Protein AF-A0A7D4AT23-F1 (afdb_monomer)

pLDDT: mean 82.02, std 18.23, range [39.38, 97.44]

Foldseek 3Di:
DPPVPVVVVVVVVVVQQPQWDWDWDWDQDPVRDIDIDIDTHHDDPVVVVVVVVVVVVVVVVVVVVVVVVVVVVVVVVVVVVVVVVVVVVVVVVVVVVVVVVVVVVVVVVVVVVVVVVVVVVVVVVVVVVD

Secondary structure (DSSP, 8-state):
--SHHHHHHHHHHHTTSTTPEEEEEEEE-TTS-EEEEEEEEPPPHHHHHHHHHHHHHHHHHHHHHHHHHHHHHHHHHHHHHHHHHHHHHHHHHHHHHHHHHHHHHHHHHHHHHHHHHHHHHHHHHHHTT-

Radius of gyration: 45.27 Å; Cα contacts (8 Å, |Δi|>4): 38; chains: 1; bounding box: 80×21×140 Å

Mean predicted aligned error: 15.0 Å

Solvent-accessible surface area (backbone atoms only — not comparable to full-atom values): 7481 Å² total; per-residue (Å²): 140,77,70,68,63,63,56,56,56,56,56,59,64,66,62,70,62,78,61,48,50,72,52,76,50,76,48,72,46,99,87,72,51,71,49,76,49,76,46,78,42,72,67,53,69,67,63,53,48,56,51,50,52,56,48,50,54,53,50,50,54,51,50,52,55,49,49,56,54,49,53,54,49,50,55,51,51,53,53,50,52,52,53,50,52,52,52,51,52,54,50,50,55,53,49,52,53,52,49,55,56,48,52,52,53,48,53,54,48,53,54,49,52,51,50,52,54,50,51,60,49,52,56,51,56,55,62,74,73,110

Sequence (130 aa):
MKHSLNTLLVAAVALSFTACSTETTKTTSADGTTTTTTEVIPPSADAVGSKLDAAANKLNAAGEKIGEKLDEAGTKLDAAAARAQVKAKEAGARIDAKLNASDQRVDDRDHTAAGLAREKRANRQEAAKK

Structure (mmCIF, N/CA/C/O backbone):
data_AF-A0A7D4AT23-F1
#
_entry.id   AF-A0A7D4AT23-F1
#
loop_
_atom_site.group_PDB
_atom_site.id
_atom_site.type_symbol
_atom_site.label_atom_id
_atom_site.label_alt_id
_atom_site.label_comp_id
_atom_site.label_asym_id
_atom_site.label_entity_id
_atom_site.label_seq_id
_atom_site.pdbx_PDB_ins_code
_atom_site.Cartn_x
_atom_site.Cartn_y
_atom_site.Cartn_z
_atom_site.occupancy
_atom_site.B_iso_or_equiv
_atom_site.auth_seq_id
_atom_site.auth_comp_id
_atom_site.auth_asym_id
_atom_site.auth_atom_id
_atom_site.pdbx_PDB_model_num
ATOM 1 N N . MET A 1 1 ? 4.181 9.459 23.081 1.00 44.84 1 MET A N 1
ATOM 2 C CA . MET A 1 1 ? 2.760 9.037 23.098 1.00 44.84 1 MET A CA 1
ATOM 3 C C . MET A 1 1 ? 2.496 7.979 24.183 1.00 44.84 1 MET A C 1
ATOM 5 O O . MET A 1 1 ? 1.936 6.936 23.893 1.00 44.84 1 MET A O 1
ATOM 9 N N . LYS A 1 2 ? 2.925 8.206 25.435 1.00 43.59 2 LYS A N 1
ATOM 10 C CA . LYS A 1 2 ? 2.725 7.252 26.553 1.00 43.59 2 LYS A CA 1
ATOM 11 C C . LYS A 1 2 ? 1.840 7.808 27.676 1.00 43.59 2 LYS A C 1
ATOM 13 O O . LYS A 1 2 ? 1.500 7.090 28.602 1.00 43.59 2 LYS A O 1
ATOM 18 N N . HIS A 1 3 ? 1.445 9.076 27.574 1.00 40.09 3 HIS A N 1
ATOM 19 C CA . HIS A 1 3 ? 0.646 9.755 28.594 1.00 40.09 3 HIS A CA 1
ATOM 20 C C . HIS A 1 3 ? -0.864 9.688 28.337 1.00 40.09 3 HIS A C 1
ATOM 22 O O . HIS A 1 3 ? -1.626 10.021 29.227 1.00 40.09 3 HIS A O 1
ATOM 28 N N . SER A 1 4 ? -1.315 9.229 27.166 1.00 46.53 4 SER A N 1
ATOM 29 C CA . SER A 1 4 ? -2.742 9.210 26.816 1.00 46.53 4 SER A CA 1
ATOM 30 C C . SER A 1 4 ? -3.505 7.980 27.325 1.00 46.53 4 SER A C 1
ATOM 32 O O . SER A 1 4 ? -4.709 8.074 27.536 1.00 46.53 4 SER A O 1
ATOM 34 N N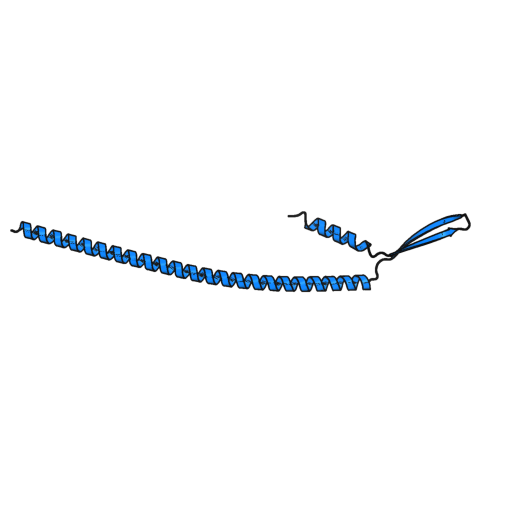 . LEU A 1 5 ? -2.838 6.841 27.558 1.00 47.81 5 LEU A N 1
ATOM 35 C CA . LEU A 1 5 ? -3.506 5.621 28.042 1.00 47.81 5 LEU A CA 1
ATOM 36 C C . LEU A 1 5 ? -3.783 5.657 29.551 1.00 47.81 5 LEU A C 1
ATOM 38 O O . LEU A 1 5 ? -4.856 5.253 29.992 1.00 47.81 5 LEU A O 1
ATOM 42 N N . ASN A 1 6 ? -2.846 6.187 30.341 1.00 41.84 6 ASN A N 1
ATOM 43 C CA . ASN A 1 6 ? -2.977 6.203 31.800 1.00 41.84 6 ASN A CA 1
ATOM 44 C C . ASN A 1 6 ? -4.066 7.178 32.268 1.00 41.84 6 ASN A C 1
ATOM 46 O O . ASN A 1 6 ? -4.744 6.914 33.256 1.00 41.84 6 ASN A O 1
ATOM 50 N N . THR A 1 7 ? -4.287 8.274 31.540 1.00 43.78 7 THR A N 1
ATOM 51 C CA . THR A 1 7 ? -5.343 9.242 31.865 1.00 43.78 7 THR A CA 1
ATOM 52 C C . THR A 1 7 ? -6.741 8.707 31.534 1.00 43.78 7 THR A C 1
ATOM 54 O O . THR A 1 7 ? -7.695 9.022 32.241 1.00 43.78 7 THR A O 1
ATOM 57 N N . LEU A 1 8 ? -6.873 7.847 30.515 1.00 41.56 8 LEU A N 1
ATOM 58 C CA . LEU A 1 8 ? -8.150 7.222 30.146 1.00 41.56 8 LEU A CA 1
ATOM 59 C C . LEU A 1 8 ? -8.617 6.204 31.204 1.00 41.56 8 LEU A C 1
ATOM 61 O O . LEU A 1 8 ? -9.805 6.113 31.503 1.00 41.56 8 LEU A O 1
ATOM 65 N N . LEU A 1 9 ? -7.676 5.467 31.801 1.00 48.19 9 LEU A N 1
ATOM 66 C CA . LEU A 1 9 ? -7.972 4.406 32.770 1.00 48.19 9 LEU A CA 1
ATOM 67 C C . LEU A 1 9 ? -8.383 4.971 34.144 1.00 48.19 9 LEU A C 1
ATOM 69 O O . LEU A 1 9 ? -9.262 4.419 34.799 1.00 48.19 9 LEU A O 1
ATOM 73 N N . VAL A 1 10 ? -7.837 6.128 34.538 1.00 45.62 10 VAL A N 1
ATOM 74 C CA . VAL A 1 10 ? -8.229 6.830 35.778 1.00 45.62 10 VAL A CA 1
ATOM 75 C C . VAL A 1 10 ? -9.631 7.448 35.667 1.00 45.62 10 VAL A C 1
ATOM 77 O O . VAL A 1 10 ? -10.380 7.448 36.642 1.00 45.62 10 VAL A O 1
ATOM 80 N N . ALA A 1 11 ? -10.040 7.900 34.476 1.00 39.38 11 ALA A N 1
ATOM 81 C CA . ALA A 1 11 ? -11.392 8.420 34.255 1.00 39.38 11 ALA A CA 1
ATOM 82 C C . ALA A 1 11 ? -12.479 7.325 34.313 1.00 39.38 11 ALA A C 1
ATOM 84 O O . ALA A 1 11 ? -13.604 7.599 34.728 1.00 39.38 11 ALA A O 1
ATOM 85 N N . ALA A 1 12 ? -12.149 6.079 33.954 1.00 43.16 12 ALA A N 1
ATOM 86 C CA . ALA A 1 12 ? -13.093 4.960 33.998 1.00 43.16 12 ALA A CA 1
ATOM 87 C C . ALA A 1 12 ? -13.455 4.530 35.434 1.00 43.16 12 ALA A C 1
ATOM 89 O O . ALA A 1 12 ? -14.593 4.140 35.683 1.00 43.16 12 ALA A O 1
ATOM 90 N N . VAL A 1 13 ? -12.524 4.653 36.389 1.00 46.59 13 VAL A N 1
ATOM 91 C CA . VAL A 1 13 ? -12.753 4.287 37.803 1.00 46.59 13 VAL A CA 1
ATOM 92 C C . VAL A 1 13 ? -13.532 5.374 38.561 1.00 46.59 13 VAL A C 1
ATOM 94 O O . VAL A 1 13 ? -14.257 5.077 39.505 1.00 46.59 13 VAL A O 1
ATOM 97 N N . ALA A 1 14 ? -13.459 6.637 38.132 1.00 41.53 14 ALA A N 1
ATOM 98 C CA . ALA A 1 14 ? -14.219 7.725 38.757 1.00 41.53 14 ALA A CA 1
ATOM 99 C C . ALA A 1 14 ? -15.721 7.714 38.394 1.00 41.53 14 ALA A C 1
ATOM 101 O O . ALA A 1 14 ? -16.538 8.240 39.147 1.00 41.53 14 ALA A O 1
ATOM 102 N N . LEU A 1 15 ? -16.106 7.089 37.273 1.00 46.91 15 LEU A N 1
ATOM 103 C CA . LEU A 1 15 ? -17.500 7.010 36.807 1.00 46.91 15 LEU A CA 1
ATOM 104 C C . LEU A 1 15 ? -18.316 5.880 37.459 1.00 46.91 15 LEU A C 1
ATOM 106 O O . LEU A 1 15 ? -19.539 5.857 37.316 1.00 46.91 15 LEU A O 1
ATOM 110 N N . SER A 1 16 ? -17.685 4.946 38.182 1.00 49.56 16 SER A N 1
ATOM 111 C CA . SER A 1 16 ? -18.397 3.818 38.803 1.00 49.56 16 SER A CA 1
ATOM 112 C C . SER A 1 16 ? -19.114 4.169 40.110 1.00 49.56 16 SER A C 1
ATOM 114 O O . SER A 1 16 ? -19.946 3.387 40.560 1.00 49.56 16 SER A O 1
ATOM 116 N N . PHE A 1 17 ? -18.856 5.340 40.705 1.00 47.34 17 PHE A N 1
ATOM 117 C CA . PHE A 1 17 ? -19.483 5.751 41.971 1.00 47.34 17 PHE A CA 1
ATOM 118 C C . PHE A 1 17 ? -20.707 6.669 41.807 1.00 47.34 17 PHE A C 1
ATOM 120 O O . PHE A 1 17 ? -21.438 6.885 42.768 1.00 47.34 17 PHE A O 1
ATOM 127 N N . THR A 1 18 ? -20.998 7.166 40.600 1.00 50.81 18 THR A N 1
ATOM 128 C CA . THR A 1 18 ? -22.143 8.072 40.348 1.00 50.81 18 THR A CA 1
ATOM 129 C C . THR A 1 18 ? -23.504 7.357 40.321 1.00 50.81 18 THR A C 1
ATOM 131 O O . THR A 1 18 ? -24.536 8.003 40.192 1.00 50.81 18 THR A O 1
ATOM 134 N N . ALA A 1 19 ? -23.537 6.027 40.446 1.00 53.97 19 ALA A N 1
ATOM 135 C CA . ALA A 1 19 ? -24.784 5.259 40.509 1.00 53.97 19 ALA A CA 1
ATOM 136 C C . ALA A 1 19 ? -25.191 4.857 41.937 1.00 53.97 19 ALA A C 1
ATOM 138 O O . ALA A 1 19 ? -26.231 4.220 42.100 1.00 53.97 19 ALA A O 1
ATOM 139 N N . CYS A 1 20 ? -24.395 5.200 42.957 1.00 53.84 20 CYS A N 1
ATOM 140 C CA . CYS A 1 20 ? -24.789 4.954 44.337 1.00 53.84 20 CYS A CA 1
ATOM 141 C C . CYS A 1 20 ? -25.904 5.918 44.738 1.00 53.84 20 CYS A C 1
ATOM 143 O O . CYS A 1 20 ? -25.741 7.136 44.663 1.00 53.84 20 CYS A O 1
ATOM 145 N N . SER A 1 21 ? -27.026 5.362 45.182 1.00 60.12 21 SER A N 1
ATOM 146 C CA . SER A 1 21 ? -28.072 6.150 45.830 1.00 60.12 21 SER A CA 1
ATOM 147 C C . SER A 1 21 ? -27.703 6.271 47.303 1.00 60.12 21 SER A C 1
ATOM 149 O O . SER A 1 21 ? -27.337 5.274 47.923 1.00 60.12 21 SER A O 1
ATOM 151 N N . THR A 1 22 ? -27.743 7.478 47.860 1.00 64.56 22 THR A N 1
ATOM 152 C CA . THR A 1 22 ? -27.509 7.690 49.294 1.00 64.56 22 THR A CA 1
ATOM 153 C C . THR A 1 22 ? -28.821 7.929 50.004 1.00 64.56 22 THR A C 1
ATOM 155 O O . THR A 1 22 ? -29.476 8.944 49.760 1.00 64.56 22 THR A O 1
ATOM 158 N N . GLU A 1 23 ? -29.171 7.029 50.913 1.00 67.25 23 GLU A N 1
ATOM 159 C CA . GLU A 1 23 ? -30.254 7.258 51.861 1.00 67.25 23 GLU A CA 1
ATOM 160 C C . GLU A 1 23 ? -29.672 7.828 53.152 1.00 67.25 23 GLU A C 1
ATOM 162 O O . GLU A 1 23 ? -28.658 7.363 53.669 1.00 67.25 23 GLU A O 1
ATOM 167 N N . THR A 1 24 ? -30.281 8.903 53.649 1.00 70.81 24 THR A N 1
ATOM 168 C CA . THR A 1 24 ? -29.863 9.555 54.892 1.00 70.81 24 THR A CA 1
ATOM 169 C C . THR A 1 24 ? -30.991 9.446 55.896 1.00 70.81 24 THR A C 1
ATOM 171 O O . THR A 1 24 ? -32.053 10.040 55.709 1.00 70.81 24 THR A O 1
ATOM 174 N N . THR A 1 25 ? -30.753 8.720 56.982 1.00 73.06 25 THR A N 1
ATOM 175 C CA . THR A 1 25 ? -31.679 8.634 58.109 1.00 73.06 25 THR A CA 1
ATOM 176 C C . THR A 1 25 ? -31.132 9.448 59.273 1.00 73.06 25 THR A C 1
ATOM 178 O O . THR A 1 25 ? -29.965 9.342 59.652 1.00 73.06 25 THR A O 1
ATOM 181 N N . LYS A 1 26 ? -31.974 10.325 59.823 1.00 78.19 26 LYS A N 1
ATOM 182 C CA . LYS A 1 26 ? -31.677 11.070 61.047 1.00 78.19 26 LYS A CA 1
ATOM 183 C C . LYS A 1 26 ? -32.514 10.507 62.175 1.00 78.19 26 LYS A C 1
ATOM 185 O O . LYS A 1 26 ? -33.738 10.496 62.080 1.00 78.19 26 LYS A O 1
ATOM 190 N N . THR A 1 27 ? -31.852 10.109 63.248 1.00 72.50 27 THR A N 1
ATOM 191 C CA . THR A 1 27 ? -32.507 9.574 64.438 1.00 72.50 27 THR A CA 1
ATOM 192 C C . THR A 1 27 ? -32.103 10.427 65.628 1.00 72.50 27 THR A C 1
ATOM 194 O O . THR A 1 27 ? -30.916 10.577 65.914 1.00 72.50 27 THR A O 1
ATOM 197 N N . THR A 1 28 ? -33.088 11.014 66.305 1.00 77.94 28 THR A N 1
ATOM 198 C CA . THR A 1 28 ? -32.868 11.766 67.542 1.00 77.94 28 THR A CA 1
ATOM 199 C C . THR A 1 28 ? -33.235 10.880 68.721 1.00 77.94 28 THR A C 1
ATOM 201 O O . THR A 1 28 ? -34.366 10.409 68.831 1.00 77.94 28 THR A O 1
ATOM 204 N N . SER A 1 29 ? -32.254 10.630 69.575 1.00 72.62 29 SER A N 1
ATOM 205 C CA . SER A 1 29 ? -32.382 9.820 70.778 1.00 72.62 29 SER A CA 1
ATOM 206 C C . SER A 1 29 ? -33.024 10.624 71.916 1.00 72.62 29 SER A C 1
ATOM 208 O O . SER A 1 29 ? -33.053 11.856 71.902 1.00 72.62 29 SER A O 1
ATOM 210 N N . ALA A 1 30 ? -33.563 9.924 72.919 1.00 76.38 30 ALA A N 1
ATOM 211 C CA . ALA A 1 30 ? -34.269 10.532 74.054 1.00 76.38 30 ALA A CA 1
ATOM 212 C C . ALA A 1 30 ? -33.377 11.421 74.949 1.00 76.38 30 ALA A C 1
ATOM 214 O O . ALA A 1 30 ? -33.886 12.226 75.723 1.00 76.38 30 ALA A O 1
ATOM 215 N N . ASP A 1 31 ? -32.056 11.291 74.825 1.00 74.50 31 ASP A N 1
ATOM 216 C CA . ASP A 1 31 ? -31.026 12.127 75.450 1.00 74.50 31 ASP A CA 1
ATOM 217 C C . ASP A 1 31 ? -30.758 13.442 74.681 1.00 74.50 31 ASP A C 1
ATOM 219 O O . ASP A 1 31 ? -29.922 14.243 75.094 1.00 74.50 31 ASP A O 1
ATOM 223 N N . GLY A 1 32 ? -31.465 13.680 73.569 1.00 74.06 32 GLY A N 1
ATOM 224 C CA . GLY A 1 32 ? -31.309 14.856 72.710 1.00 74.06 32 GLY A CA 1
ATOM 225 C C . GLY A 1 32 ? -30.214 14.717 71.647 1.00 74.06 32 GL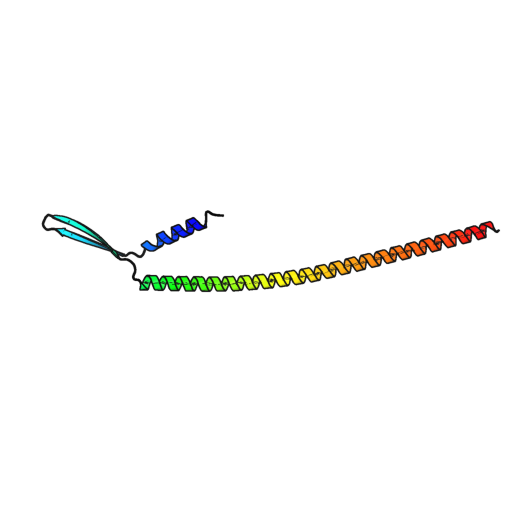Y A C 1
ATOM 226 O O . GLY A 1 32 ? -30.060 15.607 70.806 1.00 74.06 32 GLY A O 1
ATOM 227 N N . THR A 1 33 ? -29.476 13.605 71.627 1.00 61.53 33 THR A N 1
ATOM 228 C CA . THR A 1 33 ? -28.416 13.362 70.644 1.00 61.53 33 THR A CA 1
ATOM 229 C C . THR A 1 33 ? -29.028 13.025 69.283 1.00 61.53 33 THR A C 1
ATOM 231 O O . THR A 1 33 ? -29.906 12.171 69.183 1.00 61.53 33 THR A O 1
ATOM 234 N N . THR A 1 34 ? -28.571 13.674 68.207 1.00 64.50 34 THR A N 1
ATOM 235 C CA . THR A 1 34 ? -29.002 13.353 66.834 1.00 64.50 34 THR A CA 1
ATOM 236 C C . THR A 1 34 ? -27.903 12.606 66.094 1.00 64.50 34 THR A C 1
ATOM 238 O O . THR A 1 34 ? -26.829 13.153 65.848 1.00 64.50 34 THR A O 1
ATOM 241 N N . THR A 1 35 ? -28.189 11.373 65.691 1.00 65.44 35 THR A N 1
ATOM 242 C CA . THR A 1 35 ? -27.314 10.562 64.845 1.00 65.44 35 THR A CA 1
ATOM 243 C C . THR A 1 35 ? -27.798 10.651 63.403 1.00 65.44 35 THR A C 1
ATOM 245 O O . THR A 1 35 ? -28.980 10.469 63.121 1.00 65.44 35 THR A O 1
ATOM 248 N N . THR A 1 36 ? -26.885 10.966 62.484 1.00 72.88 36 THR A N 1
ATOM 249 C CA . THR A 1 36 ? -27.147 10.913 61.040 1.00 72.88 36 THR A CA 1
ATOM 250 C C . THR A 1 36 ? -26.437 9.692 60.479 1.00 72.88 36 THR A C 1
ATOM 252 O O . THR A 1 36 ? -25.210 9.629 60.528 1.00 72.88 36 THR A O 1
ATOM 255 N N . THR A 1 37 ? -27.202 8.741 59.958 1.00 73.25 37 THR A N 1
ATOM 256 C CA . THR A 1 37 ? -26.682 7.562 59.269 1.00 73.25 37 THR A CA 1
ATOM 257 C C . THR A 1 37 ? -26.864 7.764 57.774 1.00 73.25 37 THR A C 1
ATOM 259 O O . THR A 1 37 ? -27.981 7.977 57.302 1.00 73.25 37 THR A O 1
ATOM 262 N N . THR A 1 38 ? -25.761 7.710 57.031 1.00 68.81 38 THR A N 1
ATOM 263 C CA . THR A 1 38 ? -25.770 7.758 55.566 1.00 68.81 38 THR A CA 1
ATOM 264 C C . THR A 1 38 ? -25.432 6.373 55.044 1.00 68.81 38 THR A C 1
ATOM 266 O O . THR A 1 38 ? -24.323 5.887 55.266 1.00 68.81 38 THR A O 1
ATOM 269 N N . GLU A 1 39 ? -26.374 5.748 54.349 1.00 73.88 39 GLU A N 1
ATOM 270 C CA . GLU A 1 39 ? -26.194 4.439 53.732 1.00 73.88 39 GLU A CA 1
ATOM 271 C C . GLU A 1 39 ? -25.978 4.598 52.226 1.00 73.88 39 GLU A C 1
ATOM 273 O O . GLU A 1 39 ? -26.663 5.372 51.554 1.00 73.88 39 GLU A O 1
ATOM 278 N N . VAL A 1 40 ? -24.973 3.896 51.702 1.00 76.19 40 VAL A N 1
ATOM 279 C CA . VAL A 1 40 ? -24.589 3.931 50.290 1.00 76.19 40 VAL A CA 1
ATOM 280 C C . VAL A 1 40 ? -25.122 2.666 49.633 1.00 76.19 40 VAL A C 1
ATOM 282 O O . VAL A 1 40 ? -24.617 1.577 49.895 1.00 76.19 40 VAL A O 1
ATOM 285 N N . ILE A 1 41 ? -26.124 2.809 48.769 1.00 75.75 41 ILE A N 1
ATOM 286 C CA . ILE A 1 41 ? -26.755 1.687 48.073 1.00 75.75 41 ILE A CA 1
ATOM 287 C C . ILE A 1 41 ? -26.049 1.492 46.723 1.00 75.75 41 ILE A C 1
ATOM 289 O O . ILE A 1 41 ? -26.181 2.360 45.850 1.00 75.75 41 ILE A O 1
ATOM 293 N N . PRO A 1 42 ? -25.297 0.392 46.517 1.00 70.56 42 PRO A N 1
ATOM 294 C 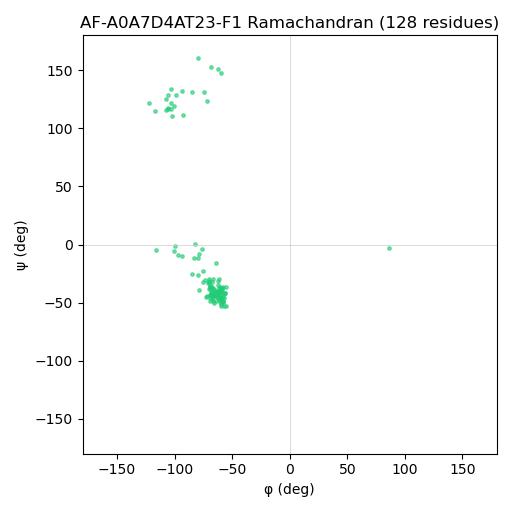CA . PRO A 1 42 ? -24.680 0.103 45.228 1.00 70.56 42 PRO A CA 1
ATOM 295 C C . PRO A 1 42 ? -25.742 -0.241 44.168 1.00 70.56 42 PRO A C 1
ATOM 297 O O . PRO A 1 42 ? -26.815 -0.748 44.507 1.00 70.56 42 PRO A O 1
ATOM 300 N N . PRO A 1 43 ? -25.465 -0.002 42.872 1.00 72.38 43 PRO A N 1
ATOM 301 C CA . PRO A 1 43 ? -26.371 -0.404 41.800 1.00 72.38 43 PRO A CA 1
ATOM 302 C C . PRO A 1 43 ? -26.587 -1.924 41.800 1.00 72.38 43 PRO A C 1
ATOM 304 O O . PRO A 1 43 ? -25.673 -2.689 42.114 1.00 72.38 43 PRO A O 1
ATOM 307 N N . SER A 1 44 ? -27.784 -2.366 41.405 1.00 80.31 44 SER A N 1
ATOM 308 C CA . SER A 1 44 ? -28.084 -3.796 41.294 1.00 80.31 44 SER A CA 1
ATOM 309 C C . SER A 1 44 ? -27.192 -4.479 40.253 1.00 80.31 44 SER A C 1
ATOM 311 O O . SER A 1 44 ? -26.784 -3.871 39.257 1.00 80.31 44 SER A O 1
ATOM 313 N N . ALA A 1 45 ? -26.923 -5.771 40.459 1.00 81.31 45 ALA A N 1
ATOM 314 C CA . ALA A 1 45 ? -26.155 -6.582 39.515 1.00 81.31 45 ALA A CA 1
ATOM 315 C C . ALA A 1 45 ? -26.769 -6.561 38.102 1.00 81.31 45 ALA A C 1
ATOM 317 O O . ALA A 1 45 ? -26.029 -6.469 37.127 1.00 81.31 45 ALA A O 1
ATOM 318 N N . ASP A 1 46 ? -28.102 -6.534 37.986 1.00 84.62 46 ASP A N 1
ATOM 319 C CA . ASP A 1 46 ? -28.814 -6.437 36.703 1.00 84.62 46 ASP A CA 1
ATOM 320 C C . ASP A 1 46 ? -28.547 -5.117 35.967 1.00 84.62 46 ASP A C 1
ATOM 322 O O . ASP A 1 46 ? -28.361 -5.096 34.747 1.00 84.62 46 ASP A O 1
ATOM 326 N N . ALA A 1 47 ? -28.491 -3.999 36.701 1.00 80.44 47 ALA A N 1
ATOM 327 C CA . ALA A 1 47 ? -28.189 -2.691 36.125 1.00 80.44 47 ALA A CA 1
ATOM 328 C C . ALA A 1 47 ? -26.738 -2.620 35.628 1.00 80.44 47 ALA A C 1
ATOM 330 O O . ALA A 1 47 ? -26.459 -2.007 34.594 1.00 80.44 47 ALA A O 1
ATOM 331 N N . VAL A 1 48 ? -25.813 -3.261 36.347 1.00 83.38 48 VAL A N 1
ATOM 332 C CA . VAL A 1 48 ? -24.411 -3.384 35.931 1.00 83.38 48 VAL A CA 1
ATOM 333 C C . VAL A 1 48 ? -24.286 -4.308 34.716 1.00 83.38 48 VAL A C 1
ATOM 335 O O . VAL A 1 48 ? -23.645 -3.921 33.739 1.00 83.38 48 VAL A O 1
ATOM 338 N N . GLY A 1 49 ? -24.947 -5.469 34.730 1.00 85.88 49 GLY A N 1
ATOM 339 C CA . GLY A 1 49 ? -24.963 -6.428 33.621 1.00 85.88 49 GLY A CA 1
ATOM 340 C C . GLY A 1 49 ? -25.492 -5.808 32.330 1.00 85.88 49 GLY A C 1
ATOM 341 O O . GLY A 1 49 ? -24.800 -5.804 31.318 1.00 85.88 49 GLY A O 1
ATOM 342 N N . SER A 1 50 ? -26.640 -5.129 32.399 1.00 89.19 50 SER A N 1
ATOM 343 C CA . SER A 1 50 ? -27.242 -4.450 31.241 1.00 89.19 50 SER A CA 1
ATOM 344 C C . SER A 1 50 ? -26.318 -3.390 30.626 1.00 89.19 50 SER A C 1
ATOM 346 O O . SER A 1 50 ? -26.259 -3.220 29.406 1.00 89.19 50 SER A O 1
ATOM 348 N N . LYS A 1 51 ? -25.572 -2.654 31.462 1.00 86.81 51 LYS A N 1
ATOM 349 C CA . LYS A 1 51 ? -24.585 -1.674 30.985 1.00 86.81 51 LYS A CA 1
ATOM 350 C C . LYS A 1 51 ? -23.376 -2.346 30.345 1.00 86.81 51 LYS A C 1
ATOM 352 O O . LYS A 1 51 ? -22.865 -1.826 29.352 1.00 86.81 51 LYS A O 1
ATOM 357 N N . LEU A 1 52 ? -22.927 -3.467 30.904 1.00 89.00 52 LEU A N 1
ATOM 358 C CA . LEU A 1 52 ? -21.810 -4.231 30.366 1.00 89.00 52 LEU A CA 1
ATOM 359 C C . LEU A 1 52 ? -22.163 -4.832 29.002 1.00 89.00 52 LEU A C 1
ATOM 361 O O . LEU A 1 52 ? -21.385 -4.674 28.065 1.00 89.00 52 LEU A O 1
ATOM 365 N N . ASP A 1 53 ? -23.359 -5.397 28.851 1.00 93.44 53 ASP A N 1
ATOM 366 C CA . ASP A 1 53 ? -23.848 -5.932 27.576 1.00 93.44 53 ASP A CA 1
ATOM 367 C C . ASP A 1 53 ? -23.974 -4.833 26.517 1.00 93.44 53 ASP A C 1
ATOM 369 O O . ASP A 1 53 ? -23.522 -4.979 25.380 1.00 93.44 53 ASP A O 1
ATOM 373 N N . ALA A 1 54 ? -24.519 -3.671 26.892 1.00 92.19 54 ALA A N 1
ATOM 374 C CA . ALA A 1 54 ? -24.588 -2.522 25.994 1.00 92.19 54 ALA A CA 1
ATOM 375 C C . ALA A 1 54 ? -23.192 -2.035 25.566 1.00 92.19 54 ALA A C 1
ATOM 377 O O . ALA A 1 54 ? -23.003 -1.621 24.418 1.00 92.19 54 ALA A O 1
ATOM 378 N N . ALA A 1 55 ? -22.209 -2.074 26.469 1.00 91.31 55 ALA A N 1
ATOM 379 C CA . ALA A 1 55 ? -20.827 -1.737 26.154 1.00 91.31 55 ALA A CA 1
ATOM 380 C C . ALA A 1 55 ? -20.182 -2.784 25.231 1.00 91.31 55 ALA A C 1
ATOM 382 O O . ALA A 1 55 ? -19.546 -2.404 24.247 1.00 91.31 55 ALA A O 1
ATOM 383 N N . ALA A 1 56 ? -20.396 -4.074 25.496 1.00 93.12 56 ALA A N 1
ATOM 384 C CA . ALA A 1 56 ? -19.900 -5.174 24.675 1.00 93.12 56 ALA A CA 1
ATOM 385 C C . ALA A 1 56 ? -20.451 -5.098 23.244 1.00 93.12 56 ALA A C 1
ATOM 387 O O . ALA A 1 56 ? -19.684 -5.142 22.284 1.00 93.12 56 ALA A O 1
ATOM 388 N N . ASN A 1 57 ? -21.756 -4.858 23.093 1.00 95.56 57 ASN A N 1
ATOM 389 C CA . ASN A 1 57 ? -22.399 -4.708 21.786 1.00 95.56 57 ASN A CA 1
ATOM 390 C C . ASN A 1 57 ? -21.838 -3.517 20.996 1.00 95.56 57 ASN A C 1
ATOM 392 O O . ASN A 1 57 ? -21.571 -3.628 19.800 1.00 95.56 57 ASN A O 1
ATOM 396 N N . LYS A 1 58 ? -21.606 -2.377 21.662 1.00 94.69 58 LYS A N 1
ATOM 397 C CA . LYS A 1 58 ? -20.976 -1.207 21.029 1.00 94.69 58 LYS A CA 1
ATOM 398 C C . LYS A 1 58 ? -19.544 -1.491 20.593 1.00 94.69 58 LYS A C 1
ATOM 400 O O . LYS A 1 58 ? -19.144 -1.048 19.519 1.00 94.69 58 LYS A O 1
ATOM 405 N N . LEU A 1 59 ? -18.779 -2.202 21.420 1.00 93.75 59 LEU A N 1
ATOM 406 C CA . LEU A 1 59 ? -17.406 -2.571 21.095 1.00 93.75 59 LEU A CA 1
ATOM 407 C C . LEU A 1 59 ? -17.365 -3.527 19.900 1.00 93.75 59 LEU A C 1
ATOM 409 O O . LEU A 1 59 ? -16.546 -3.329 19.008 1.00 93.75 59 LEU A O 1
ATOM 413 N N . ASN A 1 60 ? -18.275 -4.502 19.848 1.00 96.31 60 ASN A N 1
ATOM 414 C CA . ASN A 1 60 ? -18.350 -5.447 18.740 1.00 96.31 60 ASN A CA 1
ATOM 415 C C . ASN A 1 60 ? -18.693 -4.739 17.419 1.00 96.31 60 ASN A C 1
ATOM 417 O O . ASN A 1 60 ? -17.952 -4.861 16.449 1.00 96.31 60 ASN A O 1
ATOM 421 N N . ALA A 1 61 ? -19.721 -3.883 17.416 1.00 95.31 61 ALA A N 1
ATOM 422 C CA . ALA A 1 61 ? -20.084 -3.087 16.241 1.00 95.31 61 ALA A CA 1
ATOM 423 C C . ALA A 1 61 ? -18.951 -2.142 15.789 1.00 95.31 61 ALA A C 1
ATOM 425 O O . ALA A 1 61 ? -18.740 -1.919 14.595 1.00 95.31 61 ALA A O 1
ATOM 426 N N . ALA A 1 62 ? -18.197 -1.573 16.736 1.00 94.25 62 ALA A N 1
ATOM 427 C CA . ALA A 1 62 ? -17.020 -0.772 16.415 1.00 94.25 62 ALA A CA 1
ATOM 428 C C . ALA A 1 62 ? -15.902 -1.626 15.793 1.00 94.25 62 ALA A C 1
ATOM 430 O O . ALA A 1 62 ? -15.274 -1.186 14.831 1.00 94.25 62 ALA A O 1
ATOM 431 N N . GLY A 1 63 ? -15.676 -2.835 16.315 1.00 96.00 63 GLY A N 1
ATOM 432 C CA . GLY A 1 63 ? -14.714 -3.798 15.782 1.00 96.00 63 GLY A CA 1
ATOM 433 C C . GLY A 1 63 ? -15.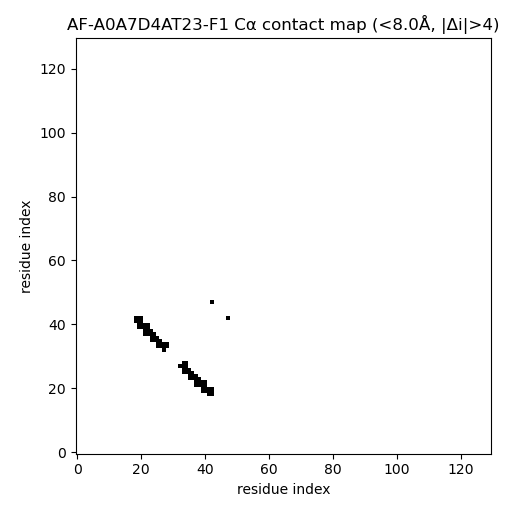042 -4.220 14.351 1.00 96.00 63 GLY A C 1
ATOM 434 O O . GLY A 1 63 ? -14.175 -4.139 13.483 1.00 96.00 63 GLY A O 1
ATOM 435 N N . GLU A 1 64 ? -16.300 -4.569 14.081 1.00 97.00 64 GLU A N 1
ATOM 436 C CA . GLU A 1 64 ? -16.791 -4.918 12.740 1.00 97.00 64 GLU A CA 1
ATOM 437 C C . GLU A 1 64 ? -16.557 -3.776 11.744 1.00 97.00 64 GLU A C 1
ATOM 439 O O . GLU A 1 64 ? -15.947 -3.971 10.693 1.00 97.00 64 GLU A O 1
ATOM 444 N N . LYS A 1 65 ? -16.924 -2.545 12.118 1.00 96.25 65 LYS A N 1
ATOM 445 C CA . LYS A 1 65 ? -16.723 -1.362 11.272 1.00 96.25 65 LYS A CA 1
ATOM 446 C C . LYS A 1 65 ? -15.247 -1.068 10.985 1.00 96.25 65 LYS A C 1
ATOM 448 O O . LYS A 1 65 ? -14.913 -0.561 9.913 1.00 96.25 65 LYS A O 1
ATOM 453 N N . ILE A 1 66 ? -14.359 -1.334 11.945 1.00 95.62 66 ILE A N 1
ATOM 454 C CA . ILE A 1 66 ? -12.909 -1.217 11.741 1.00 95.62 66 ILE A CA 1
ATOM 455 C C . ILE A 1 66 ? -12.430 -2.286 10.756 1.00 95.62 66 ILE A C 1
ATOM 457 O O . ILE A 1 66 ? -11.665 -1.949 9.853 1.00 95.62 66 ILE A O 1
ATOM 461 N N . GLY A 1 67 ? -12.902 -3.528 10.897 1.00 96.56 67 GLY A N 1
ATOM 462 C CA . GLY A 1 67 ? -12.612 -4.622 9.967 1.00 96.56 67 GLY A CA 1
ATOM 463 C C . GLY A 1 67 ? -12.983 -4.260 8.530 1.00 96.56 67 GLY A C 1
ATOM 464 O O . GLY A 1 67 ? -12.115 -4.236 7.663 1.00 96.56 67 GLY A O 1
ATOM 465 N N . GLU A 1 68 ? -14.223 -3.823 8.302 1.00 96.88 68 GLU A N 1
ATOM 466 C CA . GLU A 1 68 ? -14.689 -3.398 6.974 1.00 96.88 68 GLU A CA 1
ATOM 467 C C . GLU A 1 68 ? -13.827 -2.278 6.373 1.00 96.88 68 GLU A C 1
ATOM 469 O O . GLU A 1 68 ? -13.505 -2.280 5.183 1.00 96.88 68 GLU A O 1
ATOM 474 N N . LYS A 1 69 ? -13.431 -1.296 7.193 1.00 94.75 69 LYS A N 1
ATOM 475 C CA . LYS A 1 69 ? -12.588 -0.183 6.737 1.00 94.75 69 LYS A CA 1
ATOM 476 C C . LYS A 1 69 ? -11.169 -0.624 6.399 1.00 94.75 69 LYS A C 1
ATOM 478 O O . LYS A 1 69 ? -10.578 -0.062 5.475 1.00 94.75 69 LYS A O 1
ATOM 483 N N . LEU A 1 70 ? -10.626 -1.596 7.129 1.00 94.69 70 LEU A N 1
ATOM 484 C CA . LEU A 1 70 ? -9.324 -2.186 6.834 1.00 94.69 70 LEU A CA 1
ATOM 485 C C . LEU A 1 70 ? -9.365 -2.995 5.538 1.00 94.69 70 LEU A C 1
ATOM 487 O O . LEU A 1 70 ? -8.478 -2.816 4.705 1.00 94.69 70 LEU A O 1
ATOM 491 N N . ASP A 1 71 ? -10.412 -3.785 5.316 1.00 97.06 71 ASP A N 1
ATOM 492 C CA . ASP A 1 71 ? -10.583 -4.562 4.084 1.00 97.06 71 ASP A CA 1
ATOM 493 C C . ASP A 1 71 ? -10.739 -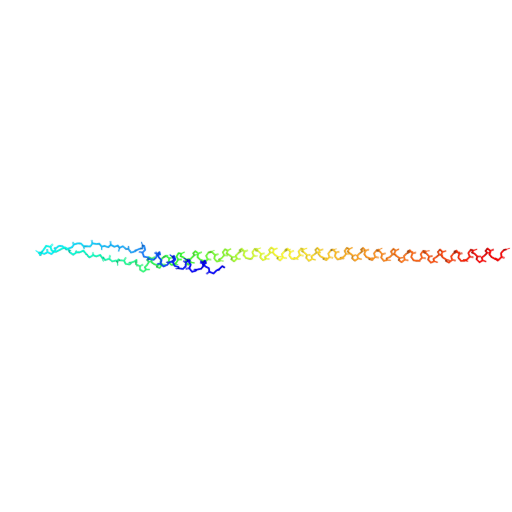3.651 2.855 1.00 97.06 71 ASP A C 1
ATOM 495 O O . ASP A 1 71 ? -10.107 -3.857 1.811 1.00 97.06 71 ASP A O 1
ATOM 499 N N . GLU A 1 72 ? -11.521 -2.573 2.986 1.00 96.94 72 GLU A N 1
ATOM 500 C CA . GLU A 1 72 ? -11.674 -1.558 1.940 1.00 96.94 72 GLU A CA 1
ATOM 501 C C . GLU A 1 72 ? -1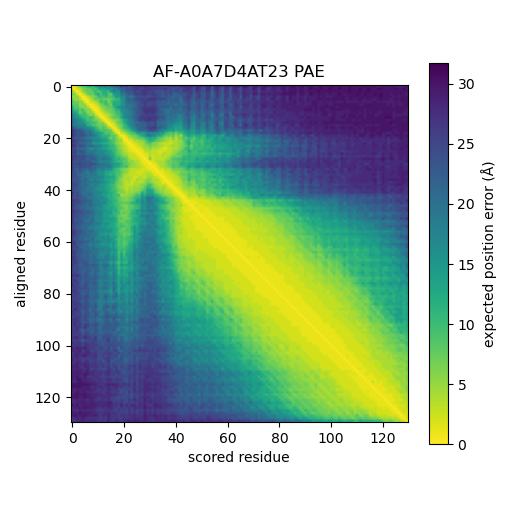0.331 -0.870 1.629 1.00 96.94 72 GLU A C 1
ATOM 503 O O . GLU A 1 72 ? -9.996 -0.624 0.464 1.00 96.94 72 GLU A O 1
ATOM 508 N N . ALA A 1 73 ? -9.543 -0.559 2.663 1.00 94.12 73 ALA A N 1
ATOM 509 C CA . ALA A 1 73 ? -8.222 0.039 2.507 1.00 94.12 73 ALA A CA 1
ATOM 510 C C . ALA A 1 73 ? -7.226 -0.927 1.846 1.00 94.12 73 ALA A C 1
ATOM 512 O O . ALA A 1 73 ? -6.511 -0.512 0.931 1.00 94.12 73 ALA A O 1
ATOM 513 N N . GLY A 1 74 ? -7.222 -2.201 2.251 1.00 97.25 74 GLY A N 1
ATOM 514 C CA . GLY A 1 74 ? -6.401 -3.255 1.651 1.00 97.25 74 GLY A CA 1
ATOM 515 C C . GLY A 1 74 ? -6.697 -3.411 0.163 1.00 97.25 74 GLY A C 1
ATOM 516 O O . GLY A 1 74 ? -5.801 -3.285 -0.669 1.00 97.25 74 GLY A O 1
ATOM 517 N N . THR A 1 75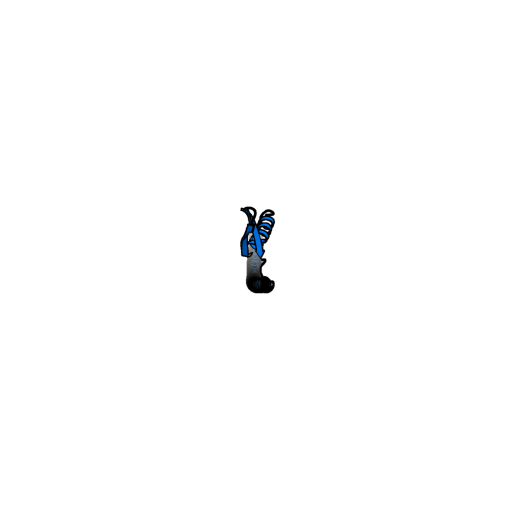 ? -7.979 -3.509 -0.192 1.00 97.25 75 THR A N 1
ATOM 518 C CA . THR A 1 75 ? -8.421 -3.621 -1.591 1.00 97.25 75 THR A CA 1
ATOM 519 C C . THR A 1 75 ? -7.965 -2.431 -2.445 1.00 97.25 75 THR A C 1
ATOM 521 O O . THR A 1 75 ? -7.513 -2.593 -3.583 1.00 97.25 75 THR A O 1
ATOM 524 N N . LYS A 1 76 ? -8.056 -1.202 -1.917 1.00 95.44 76 LYS A N 1
ATOM 525 C CA . LYS A 1 76 ? -7.587 0.003 -2.626 1.00 95.44 76 LYS A CA 1
ATOM 526 C C . LYS A 1 76 ? -6.072 0.012 -2.806 1.00 95.44 76 LYS A C 1
ATOM 528 O O . LYS A 1 76 ? -5.595 0.453 -3.855 1.00 95.44 76 LYS A O 1
ATOM 533 N N . LEU A 1 77 ? -5.331 -0.452 -1.803 1.00 96.31 77 LEU A N 1
ATOM 534 C CA . LEU A 1 77 ? -3.876 -0.536 -1.851 1.00 96.31 77 LEU A CA 1
ATOM 535 C C . LEU A 1 77 ? -3.417 -1.562 -2.891 1.00 96.31 77 LEU A C 1
ATOM 537 O O . LEU A 1 77 ? -2.572 -1.232 -3.722 1.00 96.31 77 LEU A O 1
ATOM 541 N N . ASP A 1 78 ? -4.040 -2.738 -2.929 1.00 97.38 78 ASP A N 1
ATOM 542 C CA . ASP A 1 78 ? -3.752 -3.769 -3.931 1.00 97.38 78 ASP A CA 1
ATOM 543 C C . ASP A 1 78 ? -4.038 -3.269 -5.350 1.00 97.38 78 ASP A C 1
ATOM 545 O O . ASP A 1 78 ? -3.208 -3.404 -6.255 1.00 97.38 78 ASP A O 1
ATOM 549 N N . ALA A 1 79 ? -5.172 -2.591 -5.550 1.00 96.94 79 ALA A N 1
ATOM 550 C CA . ALA A 1 79 ? -5.505 -1.984 -6.835 1.00 96.94 79 ALA A CA 1
ATOM 551 C C . ALA A 1 79 ? -4.490 -0.902 -7.250 1.00 96.94 79 ALA A C 1
ATOM 553 O O . ALA A 1 79 ? -4.124 -0.799 -8.427 1.00 96.94 79 ALA A O 1
ATOM 554 N N . ALA A 1 80 ? -4.019 -0.087 -6.304 1.00 95.50 80 ALA A N 1
ATOM 555 C CA . ALA A 1 80 ? -2.995 0.920 -6.561 1.00 95.50 80 ALA A CA 1
ATOM 556 C C . ALA A 1 80 ? -1.643 0.278 -6.915 1.00 95.50 80 ALA A C 1
ATOM 558 O O . ALA A 1 80 ? -1.006 0.700 -7.885 1.00 95.50 80 ALA A O 1
ATOM 559 N N . ALA A 1 81 ? -1.239 -0.767 -6.191 1.00 96.56 81 ALA A N 1
ATOM 560 C CA . ALA A 1 81 ? -0.014 -1.516 -6.445 1.00 96.56 81 ALA A CA 1
ATOM 561 C C . ALA A 1 81 ? -0.037 -2.183 -7.830 1.00 96.56 81 ALA A C 1
ATOM 563 O O . ALA A 1 81 ? 0.918 -2.049 -8.597 1.00 96.56 81 ALA A O 1
ATOM 564 N N . ALA A 1 82 ? -1.157 -2.809 -8.205 1.00 97.25 82 ALA A N 1
ATOM 565 C CA . ALA A 1 82 ? -1.337 -3.401 -9.528 1.00 97.25 82 ALA A CA 1
ATOM 566 C C . ALA A 1 82 ? -1.203 -2.351 -10.646 1.00 97.25 82 ALA A C 1
ATOM 568 O O . ALA A 1 82 ? -0.458 -2.547 -11.609 1.00 97.25 82 ALA A O 1
ATOM 569 N N . ARG A 1 83 ? -1.853 -1.188 -10.495 1.00 95.94 83 ARG A N 1
ATOM 570 C CA . ARG A 1 83 ? -1.738 -0.072 -11.454 1.00 95.94 83 ARG A CA 1
ATOM 571 C C . ARG A 1 83 ? -0.307 0.453 -11.561 1.00 95.94 83 ARG A C 1
ATOM 573 O O . ARG A 1 83 ? 0.142 0.765 -12.662 1.00 95.94 83 ARG A O 1
ATOM 580 N N . ALA A 1 84 ? 0.405 0.562 -10.441 1.00 95.50 84 ALA A N 1
ATOM 581 C CA . ALA A 1 84 ? 1.798 0.994 -10.429 1.00 95.50 84 ALA A CA 1
ATOM 582 C C . ALA A 1 84 ? 2.704 -0.006 -11.161 1.00 95.50 84 ALA A C 1
ATOM 584 O O . ALA A 1 84 ? 3.528 0.407 -11.974 1.00 95.50 84 ALA A O 1
ATOM 585 N N . GLN A 1 85 ? 2.502 -1.311 -10.949 1.00 97.44 85 GLN A N 1
ATOM 586 C CA . GLN A 1 85 ? 3.264 -2.352 -11.638 1.00 97.44 85 GLN A CA 1
ATOM 587 C C . GLN A 1 85 ? 3.048 -2.308 -13.159 1.00 97.44 85 GLN A C 1
ATOM 589 O O . GLN A 1 85 ? 4.016 -2.395 -13.914 1.00 97.44 85 GLN A O 1
ATOM 594 N N . VAL A 1 86 ? 1.804 -2.132 -13.618 1.00 97.12 86 VAL A N 1
ATOM 595 C CA . VAL A 1 86 ? 1.497 -1.987 -15.053 1.00 97.12 86 VAL A CA 1
ATOM 596 C C . VAL A 1 86 ? 2.206 -0.766 -15.634 1.00 97.12 86 VAL A C 1
ATOM 598 O O . VAL A 1 86 ? 2.929 -0.891 -16.620 1.00 97.12 86 VAL A O 1
ATOM 601 N N . LYS A 1 87 ? 2.090 0.397 -14.982 1.00 96.00 87 LYS A N 1
ATOM 602 C CA . LYS A 1 87 ? 2.762 1.626 -15.433 1.00 96.00 87 LYS A CA 1
ATOM 603 C C . LYS A 1 87 ? 4.282 1.486 -15.477 1.00 96.00 87 LYS A C 1
ATOM 605 O O . LYS A 1 87 ? 4.908 1.996 -16.400 1.00 96.00 87 LYS A O 1
ATOM 610 N N . ALA A 1 88 ? 4.876 0.799 -14.503 1.00 95.50 88 ALA A N 1
ATOM 611 C CA . ALA A 1 88 ? 6.313 0.547 -14.481 1.00 95.50 88 ALA A CA 1
ATOM 612 C C . ALA A 1 88 ? 6.748 -0.336 -15.660 1.00 95.50 88 ALA A C 1
ATOM 614 O O . ALA A 1 88 ? 7.723 -0.012 -16.334 1.00 95.50 88 ALA A O 1
ATOM 615 N N . LYS A 1 89 ? 5.992 -1.402 -15.962 1.00 96.81 89 LYS A N 1
ATOM 616 C CA . LYS A 1 89 ? 6.247 -2.264 -17.127 1.00 96.81 89 LYS A CA 1
ATOM 617 C C . LYS A 1 89 ? 6.119 -1.497 -18.443 1.00 96.81 89 LYS A C 1
ATOM 619 O O . LYS A 1 89 ? 6.993 -1.605 -19.295 1.00 96.81 89 LYS A O 1
ATOM 624 N N . GLU A 1 90 ? 5.073 -0.688 -18.597 1.00 95.94 90 GLU A N 1
ATOM 625 C CA . GLU A 1 90 ? 4.889 0.155 -19.785 1.00 95.94 90 GLU A CA 1
ATOM 626 C C . GLU A 1 90 ? 6.014 1.183 -19.946 1.00 95.94 90 GLU A C 1
ATOM 628 O O . GLU A 1 90 ? 6.490 1.416 -21.056 1.00 95.94 90 GLU A O 1
ATOM 633 N N . ALA A 1 91 ? 6.451 1.803 -18.847 1.00 95.44 91 ALA A N 1
ATOM 634 C CA . ALA A 1 91 ? 7.568 2.738 -18.862 1.00 95.44 91 ALA A CA 1
ATOM 635 C C . ALA A 1 91 ? 8.876 2.043 -19.266 1.00 95.44 91 ALA A C 1
ATOM 637 O O . ALA A 1 91 ? 9.580 2.564 -20.129 1.00 95.44 91 ALA A O 1
ATOM 638 N N . GLY A 1 92 ? 9.154 0.858 -18.710 1.00 96.31 92 GLY A N 1
ATOM 639 C CA . GLY A 1 92 ? 10.299 0.028 -19.092 1.00 96.31 92 GLY A CA 1
ATOM 640 C C . GLY A 1 92 ? 10.283 -0.306 -20.582 1.00 96.31 92 GLY A C 1
ATOM 641 O O . GLY A 1 92 ? 11.202 0.070 -21.300 1.00 96.31 92 GLY A O 1
ATOM 642 N N . ALA A 1 93 ? 9.172 -0.850 -21.084 1.00 97.44 93 ALA A N 1
ATOM 643 C CA . ALA A 1 93 ? 9.026 -1.191 -22.500 1.00 97.44 93 ALA A CA 1
ATOM 644 C C . ALA A 1 93 ? 9.223 0.017 -23.436 1.00 97.44 93 ALA A C 1
ATOM 646 O O . ALA A 1 93 ? 9.791 -0.109 -24.521 1.00 97.44 93 ALA A O 1
ATOM 647 N N . ARG A 1 94 ? 8.778 1.215 -23.029 1.00 96.56 94 ARG A N 1
ATOM 648 C CA . ARG A 1 94 ? 9.005 2.454 -23.794 1.00 96.56 94 ARG A CA 1
ATOM 649 C C . ARG A 1 94 ? 10.469 2.880 -23.801 1.00 96.56 94 ARG A C 1
ATOM 651 O O . ARG A 1 94 ? 10.923 3.416 -24.811 1.00 96.56 94 ARG A O 1
ATOM 658 N N . ILE A 1 95 ? 11.177 2.706 -22.688 1.00 96.81 95 ILE A N 1
ATOM 659 C CA . ILE A 1 95 ? 12.611 2.996 -22.596 1.00 96.81 95 ILE A CA 1
ATOM 660 C C . ILE A 1 95 ? 13.379 2.022 -23.487 1.00 96.81 95 ILE A C 1
ATOM 662 O O . ILE A 1 95 ? 14.145 2.481 -24.329 1.00 96.81 95 ILE A O 1
ATOM 666 N N . ASP A 1 96 ? 13.093 0.724 -23.385 1.00 96.69 96 ASP A N 1
ATOM 667 C CA . ASP A 1 96 ? 13.732 -0.315 -24.198 1.00 96.69 96 ASP A CA 1
ATOM 668 C C . ASP A 1 96 ? 13.517 -0.057 -25.694 1.00 96.69 96 ASP A C 1
ATOM 670 O O . ASP A 1 96 ? 14.462 -0.065 -26.480 1.00 96.69 96 ASP A O 1
ATOM 674 N N . ALA A 1 97 ? 12.288 0.277 -26.100 1.00 97.06 97 ALA A N 1
ATOM 675 C CA . ALA A 1 97 ? 11.986 0.613 -27.490 1.00 97.06 97 ALA A CA 1
ATOM 676 C C . ALA A 1 97 ? 12.761 1.847 -27.983 1.00 97.06 97 ALA A C 1
ATOM 678 O O . ALA A 1 97 ? 13.243 1.866 -29.117 1.00 97.06 97 ALA A O 1
ATOM 679 N N . LYS A 1 98 ? 12.895 2.883 -27.145 1.00 95.88 98 LYS A N 1
ATOM 680 C CA . LYS A 1 98 ? 13.673 4.082 -27.490 1.00 95.88 98 LYS A CA 1
ATOM 681 C C . LYS A 1 98 ? 15.165 3.794 -27.581 1.00 95.88 98 LYS A C 1
ATOM 683 O O . LYS A 1 98 ? 15.813 4.356 -28.460 1.00 95.88 98 LYS A O 1
ATOM 688 N N . LEU A 1 99 ? 15.690 2.956 -26.692 1.00 96.31 99 LEU A N 1
ATOM 689 C CA . LEU A 1 99 ? 17.095 2.573 -26.694 1.00 96.31 99 LEU A CA 1
ATOM 690 C C . LEU A 1 99 ? 17.421 1.764 -27.951 1.00 96.31 99 LEU A C 1
ATOM 692 O O . LEU A 1 99 ? 18.276 2.180 -28.721 1.00 96.31 99 LEU A O 1
ATOM 696 N N . ASN A 1 100 ? 16.627 0.734 -28.251 1.00 96.56 100 ASN A N 1
ATOM 697 C CA . ASN A 1 100 ? 16.787 -0.074 -29.463 1.00 96.56 100 ASN A CA 1
ATOM 698 C C . ASN A 1 100 ? 16.719 0.775 -30.743 1.00 96.56 100 ASN A C 1
ATOM 700 O O . ASN A 1 100 ? 17.518 0.601 -31.659 1.00 96.56 100 ASN A O 1
ATOM 704 N N . ALA A 1 101 ? 15.780 1.726 -30.814 1.00 95.81 101 ALA A N 1
ATOM 705 C CA . ALA A 1 101 ? 15.689 2.641 -31.952 1.00 95.81 101 ALA A CA 1
ATOM 706 C C . ALA A 1 101 ? 16.890 3.598 -32.041 1.00 95.81 101 ALA A C 1
ATOM 708 O O . ALA A 1 101 ? 17.236 4.053 -33.130 1.00 95.81 101 ALA A O 1
ATOM 709 N N . SER A 1 102 ? 17.503 3.945 -30.908 1.00 94.44 102 SER A N 1
ATOM 710 C CA . SER A 1 102 ? 18.725 4.746 -30.879 1.00 94.44 102 SER A CA 1
ATOM 711 C C . SER A 1 102 ? 19.925 3.937 -31.361 1.00 94.44 102 SER A C 1
ATOM 713 O O . SER A 1 102 ? 20.684 4.449 -32.179 1.00 94.44 102 SER A O 1
ATOM 715 N N . ASP A 1 103 ? 20.061 2.690 -30.913 1.00 95.75 103 ASP A N 1
ATOM 716 C CA . ASP A 1 103 ? 21.150 1.794 -31.310 1.00 95.75 103 ASP A CA 1
ATOM 717 C C . ASP A 1 103 ? 21.121 1.542 -32.822 1.00 95.75 103 ASP A C 1
ATOM 719 O O . ASP A 1 103 ? 22.115 1.775 -33.502 1.00 95.75 103 ASP A O 1
ATOM 723 N N . GLN A 1 104 ? 19.942 1.249 -33.385 1.00 95.62 104 GLN A N 1
ATOM 724 C CA . GLN A 1 104 ? 19.771 1.106 -34.839 1.00 95.62 104 GLN A CA 1
ATOM 725 C C . GLN A 1 104 ? 2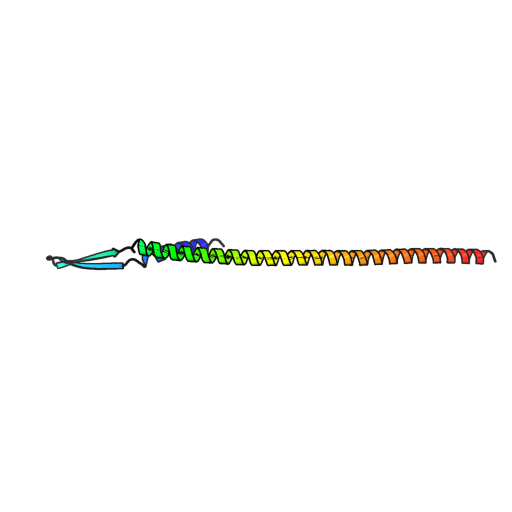0.216 2.352 -35.617 1.00 95.62 104 GLN A C 1
ATOM 727 O O . GLN A 1 104 ? 20.881 2.252 -36.643 1.00 95.62 104 GLN A O 1
ATOM 732 N N . ARG A 1 105 ? 19.892 3.554 -35.122 1.00 95.06 105 ARG A N 1
ATOM 733 C CA . ARG A 1 105 ? 20.319 4.807 -35.768 1.00 95.06 105 ARG A CA 1
ATOM 734 C C . ARG A 1 105 ? 21.827 5.015 -35.697 1.00 95.06 105 ARG A C 1
ATOM 736 O O . ARG A 1 105 ? 22.378 5.682 -36.571 1.00 95.06 105 ARG A O 1
ATOM 743 N N . VAL A 1 106 ? 22.475 4.545 -34.636 1.00 94.94 106 VAL A N 1
ATOM 744 C CA . VAL A 1 106 ? 23.934 4.601 -34.510 1.00 94.94 106 VAL A CA 1
ATOM 745 C C . VAL A 1 106 ? 24.564 3.637 -35.509 1.00 94.94 106 VAL A C 1
ATOM 747 O O . VAL A 1 106 ? 25.396 4.078 -36.301 1.00 94.94 106 VAL A O 1
ATOM 750 N N . ASP A 1 107 ? 24.085 2.395 -35.567 1.00 94.94 107 ASP A N 1
ATOM 751 C CA . ASP A 1 107 ? 24.562 1.385 -36.516 1.00 94.94 107 ASP A CA 1
ATOM 752 C C . ASP A 1 107 ? 24.419 1.860 -37.974 1.00 94.94 107 ASP A C 1
ATOM 754 O O . ASP A 1 107 ? 25.376 1.811 -38.751 1.00 94.94 107 ASP A O 1
ATOM 758 N N . ASP A 1 108 ? 23.262 2.419 -38.344 1.00 94.69 108 ASP A N 1
ATOM 759 C CA . ASP A 1 108 ? 23.013 2.965 -39.686 1.00 94.69 108 ASP A CA 1
ATOM 760 C C . ASP A 1 108 ? 23.993 4.093 -40.046 1.00 94.69 108 ASP A C 1
ATOM 762 O O . ASP A 1 108 ? 24.488 4.191 -41.180 1.00 94.69 108 ASP A O 1
ATOM 766 N N . ARG A 1 109 ? 24.293 4.968 -39.080 1.00 94.00 109 ARG A N 1
ATOM 767 C CA . ARG A 1 109 ? 25.241 6.072 -39.268 1.00 94.00 109 ARG A CA 1
ATOM 768 C C . ARG A 1 109 ? 26.665 5.565 -39.427 1.00 94.00 109 ARG A C 1
ATOM 770 O O . ARG A 1 109 ? 27.372 6.071 -40.299 1.00 94.00 109 ARG A O 1
ATOM 777 N N . ASP A 1 110 ? 27.068 4.580 -38.638 1.00 94.62 110 ASP A N 1
ATOM 778 C CA . ASP A 1 110 ? 28.400 3.985 -38.714 1.00 94.62 110 ASP A CA 1
ATOM 779 C C . ASP A 1 110 ? 28.595 3.247 -40.042 1.00 94.62 110 ASP A C 1
ATOM 781 O O . ASP A 1 110 ? 29.616 3.430 -40.716 1.00 94.62 110 ASP A O 1
ATOM 785 N N . HIS A 1 111 ? 27.580 2.511 -40.501 1.00 93.31 111 HIS A N 1
ATOM 786 C CA . HIS A 1 111 ? 27.582 1.889 -41.824 1.00 93.31 111 HIS A CA 1
ATOM 787 C C . HIS A 1 111 ? 27.666 2.918 -42.955 1.00 93.31 111 HIS A C 1
ATOM 789 O O . HIS A 1 111 ? 28.478 2.764 -43.875 1.00 93.31 111 HIS A O 1
ATOM 795 N N . THR A 1 112 ? 26.890 3.999 -42.873 1.00 94.19 112 THR A N 1
ATOM 796 C CA . THR A 1 112 ? 26.919 5.084 -43.865 1.00 94.19 112 THR A CA 1
ATOM 797 C C . THR A 1 112 ? 28.284 5.776 -43.894 1.00 94.19 112 THR A C 1
ATOM 799 O O . THR A 1 112 ? 28.862 5.983 -44.964 1.00 94.19 112 THR A O 1
ATOM 802 N N . ALA A 1 113 ? 28.850 6.088 -42.726 1.00 93.12 113 ALA A N 1
ATOM 803 C CA . ALA A 1 113 ? 30.171 6.697 -42.608 1.00 93.12 113 ALA A CA 1
ATOM 804 C C . ALA A 1 113 ? 31.271 5.784 -43.172 1.00 93.12 113 ALA A C 1
ATOM 806 O O . ALA A 1 113 ? 32.158 6.251 -43.895 1.00 93.12 113 ALA A O 1
ATOM 807 N N . ALA A 1 114 ? 31.195 4.476 -42.906 1.00 94.31 114 ALA A N 1
ATOM 808 C CA . ALA A 1 114 ? 32.110 3.492 -43.472 1.00 94.31 114 ALA A CA 1
ATOM 809 C C . ALA A 1 114 ? 32.001 3.416 -45.005 1.00 94.31 114 ALA A C 1
ATOM 811 O O . ALA A 1 114 ? 33.030 3.351 -45.685 1.00 94.31 114 ALA A O 1
ATOM 812 N N . GLY A 1 115 ? 30.784 3.467 -45.556 1.00 94.56 115 GLY A N 1
ATOM 813 C CA . GLY A 1 115 ? 30.531 3.516 -46.999 1.00 94.56 115 GLY A CA 1
ATOM 814 C C . GLY A 1 115 ? 31.170 4.739 -47.659 1.00 94.56 115 GLY A C 1
ATOM 815 O O . GLY A 1 115 ? 32.005 4.593 -48.554 1.00 94.56 115 GLY A O 1
ATOM 816 N N . LEU A 1 116 ? 30.883 5.934 -47.135 1.00 93.25 116 LEU A N 1
ATOM 817 C CA . LEU A 1 116 ? 31.458 7.197 -47.616 1.00 93.25 116 LEU A CA 1
ATOM 818 C C . LEU A 1 116 ? 32.991 7.205 -47.537 1.00 93.25 116 LEU A C 1
ATOM 820 O O . LEU A 1 116 ? 33.676 7.697 -48.437 1.00 93.25 116 LEU A O 1
ATOM 824 N N . ALA A 1 117 ? 33.563 6.640 -46.470 1.00 92.50 117 ALA A N 1
ATOM 825 C CA . ALA A 1 117 ? 35.010 6.542 -46.318 1.00 92.50 117 ALA A CA 1
ATOM 826 C C . ALA A 1 117 ? 35.648 5.627 -47.378 1.00 92.50 117 ALA A C 1
ATOM 828 O O . ALA A 1 117 ? 36.741 5.932 -47.872 1.00 92.50 117 ALA A O 1
ATOM 829 N N . ARG A 1 118 ? 34.986 4.518 -47.737 1.00 93.12 118 ARG A N 1
ATOM 830 C CA . ARG A 1 118 ? 35.433 3.604 -48.800 1.00 93.12 118 ARG A CA 1
ATOM 831 C C . ARG A 1 118 ? 35.352 4.270 -50.169 1.00 93.12 118 ARG A C 1
ATOM 833 O O . ARG A 1 118 ? 36.346 4.261 -50.889 1.00 93.12 118 ARG A O 1
ATOM 840 N N . GLU A 1 119 ? 34.236 4.920 -50.480 1.00 94.00 119 GLU A N 1
ATOM 841 C CA . GLU A 1 119 ? 34.042 5.642 -51.741 1.00 94.00 119 GLU A CA 1
ATOM 842 C C . GLU A 1 119 ? 35.079 6.762 -51.916 1.00 94.00 119 GLU A C 1
ATOM 844 O O . GLU A 1 119 ? 35.787 6.828 -52.921 1.00 94.00 119 GLU A O 1
ATOM 849 N N . LYS A 1 120 ? 35.296 7.580 -50.877 1.00 94.06 120 LYS A N 1
ATOM 850 C CA . LYS A 1 120 ? 36.324 8.633 -50.891 1.00 94.06 120 LYS A CA 1
ATOM 851 C C . LYS A 1 120 ? 37.744 8.077 -51.061 1.00 94.06 120 LYS A C 1
ATOM 853 O O . LYS A 1 120 ? 38.625 8.768 -51.579 1.00 94.06 120 LYS A O 1
ATOM 858 N N . ARG A 1 121 ? 38.022 6.855 -50.590 1.00 92.25 121 ARG A N 1
ATOM 859 C CA . ARG A 1 121 ? 39.305 6.173 -50.842 1.00 92.25 121 ARG A CA 1
ATOM 860 C C . ARG A 1 121 ? 39.404 5.692 -52.291 1.00 92.25 121 ARG A C 1
ATOM 862 O O . ARG A 1 121 ? 40.438 5.951 -52.897 1.00 92.25 121 ARG A O 1
ATOM 869 N N . ALA A 1 122 ? 38.356 5.078 -52.838 1.00 92.31 122 ALA A N 1
ATOM 870 C CA . ALA A 1 122 ? 38.318 4.622 -54.228 1.00 92.31 122 ALA A CA 1
ATOM 871 C C . ALA A 1 122 ? 38.523 5.785 -55.214 1.00 92.31 122 ALA A C 1
ATOM 873 O O . ALA A 1 122 ? 39.466 5.754 -56.003 1.00 92.31 122 ALA A O 1
ATOM 874 N N . ASN A 1 123 ? 37.762 6.875 -55.067 1.00 91.94 123 ASN A N 1
ATOM 875 C CA . ASN A 1 123 ? 37.858 8.044 -55.951 1.00 91.94 123 ASN A CA 1
ATOM 876 C C . ASN A 1 123 ? 39.261 8.676 -55.945 1.00 91.94 123 ASN A C 1
ATOM 878 O O . ASN A 1 123 ? 39.768 9.095 -56.982 1.00 91.94 123 ASN A O 1
ATOM 882 N N . ARG A 1 124 ? 39.932 8.718 -54.783 1.00 91.56 124 ARG A N 1
ATOM 883 C CA . ARG A 1 124 ? 41.317 9.218 -54.697 1.00 91.56 124 ARG A CA 1
ATOM 884 C C . ARG A 1 124 ? 42.325 8.297 -55.377 1.00 91.56 124 ARG A C 1
ATOM 886 O O . ARG A 1 124 ? 43.277 8.794 -55.965 1.00 91.56 124 ARG A O 1
ATOM 893 N N . GLN A 1 125 ? 42.138 6.982 -55.293 1.00 90.94 125 GLN A N 1
ATOM 894 C CA . GLN A 1 125 ? 43.012 6.028 -55.977 1.00 90.94 125 GLN A CA 1
ATOM 895 C C . GLN A 1 125 ? 42.843 6.091 -57.496 1.00 90.94 125 GLN A C 1
ATOM 897 O O . GLN A 1 125 ? 43.829 5.954 -58.210 1.00 90.94 125 GLN A O 1
ATOM 902 N N . GLU A 1 126 ? 41.627 6.311 -57.996 1.00 88.25 126 GLU A N 1
ATOM 903 C CA . GLU A 1 126 ? 41.388 6.519 -59.428 1.00 88.25 126 GLU A CA 1
ATOM 904 C C . GLU A 1 126 ? 41.972 7.843 -59.923 1.00 88.25 126 GLU A C 1
ATOM 906 O O . GLU A 1 126 ? 42.614 7.871 -60.971 1.00 88.25 126 GLU A O 1
ATOM 911 N N . ALA A 1 127 ? 41.818 8.924 -59.153 1.00 86.44 127 ALA A N 1
ATOM 912 C CA . ALA A 1 127 ? 42.414 10.217 -59.481 1.00 86.44 127 ALA A CA 1
ATOM 913 C C . ALA A 1 127 ? 43.952 10.177 -59.509 1.00 86.44 127 ALA A C 1
ATOM 915 O O . ALA A 1 127 ? 44.555 10.894 -60.293 1.00 86.44 127 ALA A O 1
ATOM 916 N N . ALA A 1 128 ? 44.586 9.330 -58.691 1.00 83.50 128 ALA A N 1
ATOM 917 C CA . ALA A 1 128 ? 46.042 9.163 -58.665 1.00 83.50 128 ALA A CA 1
ATOM 918 C C . ALA A 1 128 ? 46.601 8.280 -59.803 1.00 83.50 128 ALA A C 1
ATOM 920 O O . ALA A 1 128 ? 47.816 8.158 -59.930 1.00 83.50 128 ALA A O 1
ATOM 921 N N . LYS A 1 129 ? 45.735 7.625 -60.590 1.00 82.75 129 LYS A N 1
ATOM 922 C CA . LYS A 1 129 ? 46.114 6.773 -61.734 1.00 82.7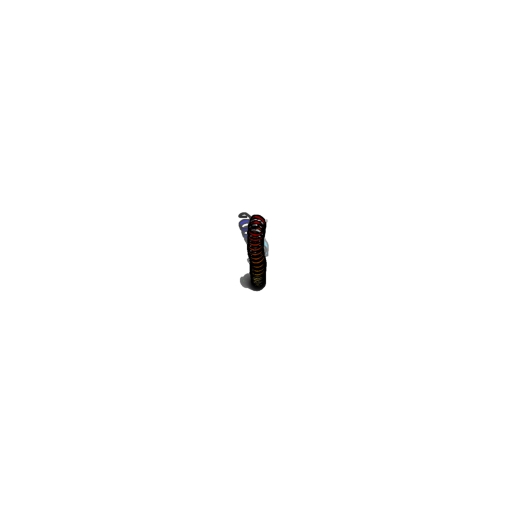5 129 LYS A CA 1
ATOM 923 C C . LYS A 1 129 ? 45.961 7.472 -63.093 1.00 82.75 129 LYS A C 1
ATOM 925 O O . LYS A 1 129 ? 46.299 6.861 -64.105 1.00 82.75 129 LYS A O 1
ATOM 930 N N . LYS A 1 130 ? 45.409 8.688 -63.120 1.00 60.94 130 LYS A N 1
ATOM 931 C CA . LYS A 1 130 ? 45.307 9.553 -64.304 1.00 60.94 130 LYS A CA 1
ATOM 932 C C . LYS A 1 130 ? 46.440 10.568 -64.304 1.00 60.94 130 LYS A C 1
ATOM 934 O O . LYS A 1 130 ? 46.867 10.925 -65.419 1.00 60.94 130 LYS A O 1
#

Nearest PDB structures (foldseek):
  5gpy-assembly1_A  TM=4.767E-01  e=3.785E-01  Homo sapiens
  2wbl-assembly1_B  TM=4.580E-01  e=1.337E+00  Arabidopsis thaliana
  2wbl-assembly1_A  TM=4.140E-01  e=1.952E+00  Arabidopsis thaliana
  2nty-assembly1_A  TM=4.538E-01  e=3.035E+00  Arabidopsis thaliana